Protein AF-A0A520BGC5-F1 (afdb_monomer_lite)

Foldseek 3Di:
DLVVVVVVLLVVLLPPPDDDPDPLVNLLVSLLSLLVSLLCCQPPPQDLVNCAPDPCNVVVLVVVLVVSLVSSLVSVCPPPVPVPPPLLSVLSSQLSVVSSVQLSVLSVPPPDPVSSVVSSVCCSPPVNSVSSVSSD

Secondary structure (DSSP, 8-state):
-HHHHHHHHHHHHHH-----SSHHHHHHHHHHHHHHHHHHIIIIII-HHHHHH-TTHHHHHHHHHHHHHHHHHHHHHTSTTTTT-THHHHHHHHHHHHHHHHHHHHHHH-SSHHHHHHHHHHIIIIIHHHHHHHH-

pLDDT: mean 71.74, std 7.86, range [51.94, 86.25]

Radius of gyration: 14.92 Å; chains: 1; bounding box: 39×26×40 Å

Sequence (136 aa):
ILMDYLDVNLREILSNKVTFENEEEHLKALVMKTCRLSYTVCNEFIGWDFVRENANSQEFLKHLSDQLEALLLSAYLQLDHFKNNPARKGGLAFLLKASKSIVFSFAFTSVSDSDVRKNFVTFQKELLPYLVKAAL

Structure (mmCIF, N/CA/C/O backbone):
data_AF-A0A520BGC5-F1
#
_entry.id   AF-A0A520BGC5-F1
#
loop_
_atom_site.group_PDB
_atom_site.id
_atom_site.type_symbol
_atom_site.label_atom_id
_atom_site.label_alt_id
_atom_site.label_comp_id
_atom_site.label_asym_id
_atom_site.label_entity_id
_atom_site.label_seq_id
_atom_site.pdbx_PDB_ins_code
_atom_site.Cartn_x
_atom_site.Cartn_y
_atom_site.Cartn_z
_atom_site.occupancy
_atom_site.B_iso_or_equiv
_atom_site.auth_seq_id
_atom_site.auth_comp_id
_atom_site.auth_asym_id
_atom_site.auth_atom_id
_atom_site.pdbx_PDB_model_num
ATOM 1 N N . ILE A 1 1 ? -3.007 -15.588 -14.030 1.00 60.19 1 ILE A N 1
ATOM 2 C CA . ILE A 1 1 ? -1.797 -15.604 -13.164 1.00 60.19 1 ILE A CA 1
ATOM 3 C C . ILE A 1 1 ? -1.731 -14.378 -12.257 1.00 60.19 1 ILE A C 1
ATOM 5 O O . ILE A 1 1 ? -1.980 -14.558 -11.079 1.00 60.19 1 ILE A O 1
ATOM 9 N N . LEU A 1 2 ? -1.460 -13.152 -12.740 1.00 63.62 2 LEU A N 1
ATOM 10 C CA . LEU A 1 2 ? -1.390 -11.970 -11.853 1.00 63.62 2 LEU A CA 1
ATOM 11 C C . LEU A 1 2 ? -2.718 -11.692 -11.128 1.00 63.62 2 LEU A C 1
ATOM 13 O O . LEU A 1 2 ? -2.732 -11.527 -9.914 1.00 63.62 2 LEU A O 1
ATOM 17 N N . MET A 1 3 ? -3.833 -11.692 -11.864 1.00 58.97 3 MET A N 1
ATOM 18 C CA . MET A 1 3 ? -5.163 -11.474 -11.280 1.00 58.97 3 MET A CA 1
ATOM 19 C C . MET A 1 3 ? -5.568 -12.602 -10.325 1.00 58.97 3 MET A C 1
ATOM 21 O O . MET A 1 3 ? -6.153 -12.319 -9.290 1.00 58.97 3 MET A O 1
ATOM 25 N N . ASP A 1 4 ? -5.190 -13.852 -10.611 1.00 63.31 4 ASP A N 1
ATOM 26 C CA . ASP A 1 4 ? -5.437 -14.980 -9.699 1.00 63.31 4 ASP A CA 1
ATOM 27 C C . ASP A 1 4 ? -4.570 -14.883 -8.435 1.00 63.31 4 ASP A C 1
ATOM 29 O O . ASP A 1 4 ? -5.044 -15.150 -7.337 1.00 63.31 4 ASP A O 1
ATOM 33 N N . TYR A 1 5 ? -3.306 -14.464 -8.568 1.00 68.69 5 TYR A N 1
ATOM 34 C CA . TYR A 1 5 ? -2.396 -14.247 -7.442 1.00 68.69 5 TYR A CA 1
ATOM 35 C C . TYR A 1 5 ? -2.889 -13.119 -6.536 1.00 68.69 5 TYR A C 1
ATOM 37 O O . TYR A 1 5 ? -2.893 -13.263 -5.312 1.00 68.69 5 TYR A O 1
ATOM 45 N N . LEU A 1 6 ? -3.345 -12.018 -7.141 1.00 65.81 6 LEU A N 1
ATOM 46 C CA . LEU A 1 6 ? -4.018 -10.934 -6.441 1.00 65.81 6 LEU A CA 1
ATOM 47 C C . LEU A 1 6 ? -5.257 -11.466 -5.723 1.00 65.81 6 LEU A C 1
ATOM 49 O O . LEU A 1 6 ? -5.348 -11.300 -4.513 1.00 65.81 6 LEU A O 1
ATOM 53 N N . ASP A 1 7 ? -6.166 -12.146 -6.424 1.00 63.28 7 ASP A N 1
ATOM 54 C CA . ASP A 1 7 ? -7.436 -12.612 -5.855 1.00 63.28 7 ASP A CA 1
ATOM 55 C C . ASP A 1 7 ? -7.227 -13.605 -4.696 1.00 63.28 7 ASP A C 1
ATOM 57 O O . ASP A 1 7 ? -7.895 -13.508 -3.669 1.00 63.28 7 ASP A O 1
ATOM 61 N N . VAL A 1 8 ? -6.242 -14.505 -4.787 1.00 71.12 8 VAL A N 1
ATOM 62 C CA . VAL A 1 8 ? -5.883 -15.430 -3.695 1.00 71.12 8 VAL A CA 1
ATOM 63 C C . VAL A 1 8 ? -5.313 -14.686 -2.485 1.00 71.12 8 VAL A C 1
ATOM 65 O O . VAL A 1 8 ? -5.809 -14.876 -1.374 1.00 71.12 8 VAL A O 1
ATOM 68 N N . ASN A 1 9 ? -4.327 -13.802 -2.678 1.00 67.31 9 ASN A N 1
ATOM 69 C CA . ASN A 1 9 ? -3.744 -13.022 -1.576 1.00 67.31 9 ASN A CA 1
ATOM 70 C C . ASN A 1 9 ? -4.779 -12.084 -0.939 1.00 67.31 9 ASN A C 1
ATOM 72 O O . ASN A 1 9 ? -4.779 -11.869 0.271 1.00 67.31 9 ASN A O 1
ATOM 76 N N . LEU A 1 10 ? -5.697 -11.545 -1.739 1.00 63.38 10 LEU A N 1
ATOM 77 C CA . LEU A 1 10 ? -6.796 -10.702 -1.277 1.00 63.38 10 LEU A CA 1
ATOM 78 C C . LEU A 1 10 ? -7.815 -11.494 -0.467 1.00 63.38 10 LEU A C 1
ATOM 80 O O . LEU A 1 10 ? -8.216 -11.052 0.608 1.00 63.38 10 LEU A O 1
ATOM 84 N N . ARG A 1 11 ? -8.200 -12.686 -0.929 1.00 65.00 11 ARG A N 1
ATOM 85 C CA . ARG A 1 11 ? -9.062 -13.591 -0.160 1.00 65.00 11 ARG A CA 1
ATOM 86 C C . ARG A 1 11 ? -8.413 -14.008 1.149 1.00 65.00 11 ARG A C 1
ATOM 88 O O . ARG A 1 11 ? -9.121 -14.117 2.137 1.00 65.00 11 ARG A O 1
ATOM 95 N N . GLU A 1 12 ? -7.096 -14.169 1.189 1.00 67.88 12 GLU A N 1
ATOM 96 C CA . GLU A 1 12 ? -6.355 -14.473 2.415 1.00 67.88 12 GLU A CA 1
ATOM 97 C C . GLU A 1 12 ? -6.244 -13.266 3.368 1.00 67.88 12 GLU A C 1
ATOM 99 O O . GLU A 1 12 ? -6.239 -13.420 4.596 1.00 67.88 12 GLU A O 1
ATOM 104 N N . ILE A 1 13 ? -6.188 -12.043 2.827 1.00 64.31 13 ILE A N 1
ATOM 105 C CA . ILE A 1 13 ? -6.334 -10.803 3.605 1.00 64.31 13 ILE A CA 1
ATOM 106 C C . ILE A 1 13 ? -7.732 -10.749 4.237 1.00 64.31 13 ILE A C 1
ATOM 108 O O . ILE A 1 13 ? -7.838 -10.465 5.427 1.00 64.31 13 ILE A O 1
ATOM 112 N N . LEU A 1 14 ? -8.771 -11.076 3.463 1.00 58.47 14 LEU A N 1
ATOM 113 C CA . LEU A 1 14 ? -10.180 -11.076 3.872 1.00 58.47 14 LEU A CA 1
ATOM 114 C C . LEU A 1 14 ? -10.534 -12.205 4.852 1.00 58.47 14 LEU A C 1
ATOM 116 O O . LEU A 1 14 ? -11.313 -12.007 5.780 1.00 58.47 14 LEU A O 1
ATOM 120 N N . SER A 1 15 ? -9.981 -13.402 4.651 1.00 61.28 15 SER A N 1
ATOM 121 C CA . SER A 1 15 ? -10.288 -14.592 5.451 1.00 61.28 15 SER A CA 1
ATOM 122 C C . SER A 1 15 ? -9.499 -14.653 6.753 1.00 61.28 15 SER A C 1
ATOM 124 O O . SER A 1 15 ? -9.798 -15.493 7.607 1.00 61.28 15 SER A O 1
ATOM 126 N N . ASN A 1 16 ? -8.482 -13.801 6.915 1.00 58.47 16 ASN A N 1
ATOM 127 C CA . ASN A 1 16 ? -7.704 -13.725 8.140 1.00 58.47 16 ASN A CA 1
ATOM 128 C C . ASN A 1 16 ? -8.559 -13.137 9.266 1.00 58.47 16 ASN A C 1
ATOM 130 O O . ASN A 1 16 ? -8.566 -11.935 9.515 1.00 58.47 16 ASN A O 1
ATOM 134 N N . LYS A 1 17 ? -9.230 -14.025 10.003 1.00 51.94 17 LYS A N 1
ATOM 135 C CA . LYS A 1 17 ? -9.864 -13.749 11.299 1.00 51.94 17 LYS A CA 1
ATOM 136 C C . LYS A 1 17 ? -8.820 -13.579 12.406 1.00 51.94 17 LYS A C 1
ATOM 138 O O . LYS A 1 17 ? -8.941 -14.169 13.476 1.00 51.94 17 LYS A O 1
ATOM 143 N N . VAL A 1 18 ? -7.751 -12.837 12.133 1.00 55.72 18 VAL A N 1
ATOM 144 C CA . VAL A 1 18 ? -6.757 -12.526 13.157 1.00 55.72 18 VAL A CA 1
ATOM 145 C C . VAL A 1 18 ? -7.436 -11.586 14.142 1.00 55.72 18 VAL A C 1
ATOM 147 O O . VAL A 1 18 ? -7.844 -10.483 13.788 1.00 55.72 18 VAL A O 1
ATOM 150 N N . THR A 1 19 ? -7.613 -12.049 15.373 1.00 54.44 19 THR A N 1
ATOM 151 C CA . THR A 1 19 ? -7.987 -11.198 16.499 1.00 54.44 19 THR A CA 1
ATOM 152 C C . THR A 1 19 ? -6.801 -10.298 16.808 1.00 54.44 19 THR A C 1
ATOM 154 O O . THR A 1 19 ? -5.785 -10.763 17.317 1.00 54.44 19 THR A O 1
ATOM 157 N N . PHE A 1 20 ? -6.916 -9.025 16.444 1.00 63.09 20 PHE A N 1
ATOM 158 C CA . PHE A 1 20 ? -5.954 -7.993 16.817 1.00 63.09 20 PHE A CA 1
ATOM 159 C C . PHE A 1 20 ? -6.330 -7.422 18.184 1.00 63.09 20 PHE A C 1
ATOM 161 O O . PHE A 1 20 ? -7.517 -7.286 18.485 1.00 63.09 20 PHE A O 1
ATOM 168 N N . GLU A 1 21 ? -5.332 -7.090 19.005 1.00 60.31 21 GLU A N 1
ATOM 169 C CA . GLU A 1 21 ? -5.559 -6.555 20.354 1.00 60.31 21 GLU A CA 1
ATOM 170 C C . GLU A 1 21 ? -6.253 -5.189 20.320 1.00 60.31 21 GLU A C 1
ATOM 172 O O . GLU A 1 21 ? -7.018 -4.850 21.222 1.00 60.31 21 GLU A O 1
ATOM 177 N N . ASN A 1 22 ? -6.012 -4.403 19.266 1.00 68.06 22 ASN A N 1
ATOM 178 C CA . ASN A 1 22 ? -6.628 -3.100 19.070 1.00 68.06 22 ASN A CA 1
ATOM 179 C C . ASN A 1 22 ? -6.834 -2.761 17.579 1.00 68.06 22 ASN A C 1
ATOM 181 O O . ASN A 1 22 ? -6.291 -3.388 16.667 1.00 68.06 22 ASN A O 1
ATOM 185 N N . GLU A 1 23 ? -7.661 -1.744 17.338 1.00 68.19 23 GLU A N 1
ATOM 186 C CA . GLU A 1 23 ? -8.036 -1.272 16.001 1.00 68.19 23 GLU A CA 1
ATOM 187 C C . GLU A 1 23 ? -6.842 -0.708 15.212 1.00 68.19 23 GLU A C 1
ATOM 189 O O . GLU A 1 23 ? -6.747 -0.924 14.004 1.00 68.19 23 GLU A O 1
ATOM 194 N N . GLU A 1 24 ? -5.904 -0.044 15.896 1.00 73.00 24 GLU A N 1
ATOM 195 C CA . GLU A 1 24 ? 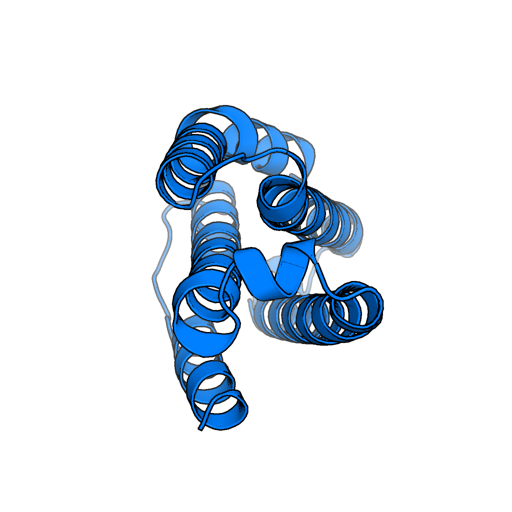-4.679 0.514 15.307 1.00 73.00 24 GLU A CA 1
ATOM 196 C C . GLU A 1 24 ? -3.795 -0.585 14.706 1.00 73.00 24 GLU A C 1
ATOM 198 O O . GLU A 1 24 ? -3.337 -0.475 13.567 1.00 73.00 24 GLU A O 1
ATOM 203 N N . GLU A 1 25 ? -3.600 -1.681 15.433 1.00 73.94 25 GLU A N 1
ATOM 204 C CA . GLU A 1 25 ? -2.840 -2.838 14.973 1.00 73.94 25 GLU A CA 1
ATOM 205 C C . GLU A 1 25 ? -3.517 -3.540 13.807 1.00 73.94 25 GLU A C 1
ATOM 207 O O . GLU A 1 25 ? -2.843 -3.917 12.845 1.00 73.94 25 GLU A O 1
ATOM 212 N N . HIS A 1 26 ? -4.844 -3.656 13.849 1.00 73.81 26 HIS A N 1
ATOM 213 C CA . HIS A 1 26 ? -5.603 -4.212 12.739 1.00 73.81 26 HIS A CA 1
ATOM 214 C C . HIS A 1 26 ? -5.431 -3.358 11.474 1.00 73.81 26 HIS A C 1
ATOM 216 O O . HIS A 1 26 ? -5.092 -3.879 10.406 1.00 73.81 26 HIS A O 1
ATOM 222 N N . LEU A 1 27 ? -5.589 -2.034 11.597 1.00 72.62 27 LEU A N 1
ATOM 223 C CA . LEU A 1 27 ? -5.407 -1.095 10.491 1.00 72.62 27 LEU A CA 1
ATOM 224 C C . LEU A 1 27 ? -3.997 -1.181 9.912 1.00 72.62 27 LEU A C 1
ATOM 226 O O . LEU A 1 27 ? -3.815 -1.331 8.704 1.00 72.62 27 LEU A O 1
ATOM 230 N N . LYS A 1 28 ? -2.993 -1.146 10.785 1.00 76.88 28 LYS A N 1
ATOM 231 C CA . LYS A 1 28 ? -1.589 -1.248 10.401 1.00 76.88 28 LYS A CA 1
ATOM 232 C C . LYS A 1 28 ? -1.291 -2.562 9.680 1.00 76.88 28 LYS A C 1
ATOM 234 O O . LYS A 1 28 ? -0.592 -2.549 8.668 1.00 76.88 28 LYS A O 1
ATOM 239 N N . ALA A 1 29 ? -1.819 -3.687 10.162 1.00 77.00 29 ALA A N 1
ATOM 240 C CA . ALA A 1 29 ? -1.601 -4.999 9.560 1.00 77.00 29 ALA A CA 1
ATOM 241 C C . ALA A 1 29 ? -2.224 -5.108 8.160 1.00 77.00 29 ALA A C 1
ATOM 243 O O . ALA A 1 29 ? -1.572 -5.597 7.234 1.00 77.00 29 ALA A O 1
ATOM 244 N N . LEU A 1 30 ? -3.453 -4.621 7.984 1.00 72.81 30 LEU A N 1
ATOM 245 C CA . LEU A 1 30 ? -4.161 -4.635 6.700 1.00 72.81 30 LEU A CA 1
ATOM 246 C C . LEU A 1 30 ? -3.491 -3.736 5.658 1.00 72.81 30 LEU A C 1
ATOM 248 O O . LEU A 1 30 ? -3.221 -4.172 4.532 1.00 72.81 30 LEU A O 1
ATOM 252 N N . VAL A 1 31 ? -3.153 -2.505 6.045 1.00 76.50 31 VAL A N 1
ATOM 253 C CA . VAL A 1 31 ? -2.419 -1.582 5.173 1.00 76.50 31 VAL A CA 1
ATOM 254 C C . VAL A 1 31 ? -1.064 -2.177 4.803 1.00 76.50 31 VAL A C 1
ATOM 256 O O . VAL A 1 31 ? -0.702 -2.175 3.629 1.00 76.50 31 VAL A O 1
ATOM 259 N N . MET A 1 32 ? -0.349 -2.790 5.753 1.00 78.56 32 MET A N 1
ATOM 260 C CA . MET A 1 32 ? 0.922 -3.452 5.454 1.00 78.56 32 MET A CA 1
ATOM 261 C C . MET A 1 32 ? 0.791 -4.610 4.475 1.00 78.56 32 MET A C 1
ATOM 263 O O . MET A 1 32 ? 1.626 -4.725 3.577 1.00 78.56 32 MET A O 1
ATOM 267 N N . LYS A 1 33 ? -0.215 -5.479 4.628 1.00 76.06 33 LYS A N 1
ATOM 268 C CA . LYS A 1 33 ? -0.438 -6.580 3.679 1.00 76.06 33 LYS A CA 1
ATOM 269 C C . LYS A 1 33 ? -0.683 -6.046 2.270 1.00 76.06 33 LYS A C 1
ATOM 271 O O . LYS A 1 33 ? -0.113 -6.566 1.318 1.00 76.06 33 LYS A O 1
ATOM 276 N N . THR A 1 34 ? -1.432 -4.955 2.154 1.00 72.69 34 THR A N 1
ATOM 277 C CA . THR A 1 34 ? -1.682 -4.301 0.864 1.00 72.69 34 THR A CA 1
ATOM 278 C C . THR A 1 34 ? -0.423 -3.690 0.281 1.00 72.69 34 THR A C 1
ATOM 280 O O . THR A 1 34 ? -0.086 -3.961 -0.864 1.00 72.69 34 THR A O 1
ATOM 283 N N . CYS A 1 35 ? 0.303 -2.889 1.061 1.00 75.00 35 CYS A N 1
ATOM 284 C CA . CYS A 1 35 ? 1.545 -2.275 0.613 1.00 75.00 35 CYS A CA 1
ATOM 285 C C . CYS A 1 35 ? 2.552 -3.341 0.157 1.00 75.00 35 CYS A C 1
ATOM 287 O O . CYS A 1 35 ? 3.233 -3.144 -0.846 1.00 75.00 35 CYS A O 1
ATOM 289 N N . ARG A 1 36 ? 2.609 -4.489 0.848 1.00 78.38 36 ARG A N 1
ATOM 290 C CA . ARG A 1 36 ? 3.420 -5.643 0.438 1.00 78.38 36 ARG A CA 1
ATOM 291 C C . ARG A 1 36 ? 2.934 -6.251 -0.867 1.00 78.38 36 ARG A C 1
ATOM 293 O O . ARG A 1 36 ? 3.762 -6.515 -1.723 1.00 78.38 36 ARG A O 1
ATOM 300 N N . LEU A 1 37 ? 1.627 -6.433 -1.039 1.00 75.25 37 LEU A N 1
ATOM 301 C CA . LEU A 1 37 ? 1.066 -6.952 -2.283 1.00 75.25 37 LEU A CA 1
ATOM 302 C C . LEU A 1 37 ? 1.390 -6.027 -3.464 1.00 75.25 37 LEU A C 1
ATOM 304 O O . LEU A 1 37 ? 1.890 -6.504 -4.477 1.00 75.25 37 LEU A O 1
ATOM 308 N N . SER A 1 38 ? 1.206 -4.711 -3.311 1.00 74.38 38 SER A N 1
ATOM 309 C CA . SER A 1 38 ? 1.606 -3.720 -4.320 1.00 74.38 38 SER A CA 1
ATOM 310 C C . SER A 1 38 ? 3.097 -3.804 -4.634 1.00 74.38 38 SER A C 1
ATOM 312 O O . SER A 1 38 ? 3.476 -3.823 -5.800 1.00 74.38 38 SER A O 1
ATOM 314 N N . TYR A 1 39 ? 3.941 -3.885 -3.601 1.00 77.25 39 TYR A N 1
ATOM 315 C CA . TYR A 1 39 ? 5.384 -4.036 -3.767 1.00 77.25 39 TYR A CA 1
ATOM 316 C C . TYR A 1 39 ? 5.723 -5.314 -4.539 1.00 77.25 39 TYR A C 1
ATOM 318 O O . TYR A 1 39 ? 6.470 -5.253 -5.506 1.00 77.25 39 TYR A O 1
ATOM 326 N N . THR A 1 40 ? 5.161 -6.460 -4.152 1.00 78.25 40 THR A N 1
ATOM 327 C CA . THR A 1 40 ? 5.410 -7.756 -4.795 1.00 78.25 40 THR A CA 1
ATOM 328 C C . THR A 1 40 ? 4.951 -7.756 -6.245 1.00 78.25 40 THR A C 1
ATOM 330 O O . THR A 1 40 ? 5.693 -8.204 -7.109 1.00 78.25 40 THR A O 1
ATOM 333 N N . VAL A 1 41 ? 3.776 -7.201 -6.545 1.00 73.38 41 VAL A N 1
ATOM 334 C CA . VAL A 1 41 ? 3.297 -7.086 -7.927 1.00 73.38 41 VAL A CA 1
ATOM 335 C C . VAL A 1 41 ? 4.254 -6.244 -8.766 1.00 73.38 41 VAL A C 1
ATOM 337 O O . VAL A 1 41 ? 4.681 -6.680 -9.835 1.00 73.38 41 VAL A O 1
ATOM 340 N N . CYS A 1 42 ? 4.660 -5.080 -8.264 1.00 74.50 42 CYS A N 1
ATOM 341 C CA . CYS A 1 42 ? 5.607 -4.226 -8.970 1.00 74.50 42 CYS A CA 1
ATOM 342 C C . CYS A 1 42 ? 6.999 -4.850 -9.106 1.00 74.50 42 CYS A C 1
ATOM 344 O O . CYS A 1 42 ? 7.628 -4.692 -10.144 1.00 74.50 42 CYS A O 1
ATOM 346 N N . ASN A 1 43 ? 7.464 -5.583 -8.098 1.00 78.69 43 ASN A N 1
ATOM 347 C CA . ASN A 1 43 ? 8.798 -6.170 -8.075 1.00 78.69 43 ASN A CA 1
ATOM 348 C C . ASN A 1 43 ? 8.901 -7.453 -8.910 1.00 78.69 43 ASN A C 1
ATOM 350 O O . ASN A 1 43 ? 9.860 -7.626 -9.649 1.00 78.69 43 ASN A O 1
ATOM 354 N N . GLU A 1 44 ? 7.940 -8.366 -8.772 1.00 75.44 44 GLU A N 1
ATOM 355 C CA . GLU A 1 44 ? 8.022 -9.720 -9.336 1.00 75.44 44 GLU A CA 1
ATOM 356 C C . GLU A 1 44 ? 7.285 -9.871 -10.667 1.00 75.44 44 GLU A C 1
ATOM 358 O O . GLU A 1 44 ? 7.680 -10.697 -11.486 1.00 75.44 44 GLU A O 1
ATOM 363 N N . PHE A 1 45 ? 6.221 -9.097 -10.899 1.00 70.38 45 PHE A N 1
ATOM 364 C CA . PHE A 1 45 ? 5.367 -9.278 -12.079 1.00 70.38 45 PHE A CA 1
ATOM 365 C C . PHE A 1 45 ? 5.508 -8.162 -13.110 1.00 70.38 45 PHE A C 1
ATOM 367 O O . PHE A 1 45 ? 5.356 -8.424 -14.300 1.00 70.38 45 PHE A O 1
ATOM 374 N N . ILE A 1 46 ? 5.770 -6.929 -12.669 1.00 74.88 46 ILE A N 1
ATOM 375 C CA . ILE A 1 46 ? 5.939 -5.781 -13.570 1.00 74.88 46 ILE A CA 1
ATOM 376 C C . ILE A 1 46 ? 7.425 -5.499 -13.830 1.00 74.88 46 ILE A C 1
ATOM 378 O O . ILE A 1 46 ? 7.826 -5.316 -14.975 1.00 74.88 46 ILE A O 1
ATOM 382 N N . GLY A 1 47 ? 8.235 -5.469 -12.772 1.00 74.38 47 GLY A N 1
ATOM 383 C CA . GLY A 1 47 ? 9.596 -4.942 -12.789 1.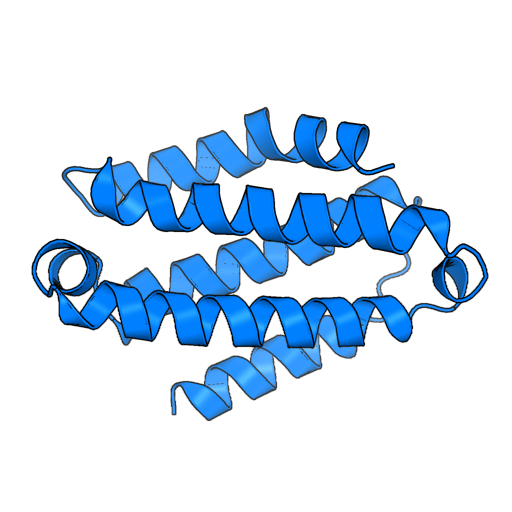00 74.38 47 GLY A CA 1
ATOM 384 C C . GLY A 1 47 ? 9.611 -3.420 -12.613 1.00 74.38 47 GLY A C 1
ATOM 385 O O . GLY A 1 47 ? 8.909 -2.683 -13.311 1.00 74.38 47 GLY A O 1
ATOM 386 N N . TRP A 1 48 ? 10.429 -2.923 -11.682 1.00 75.38 48 TRP A N 1
ATOM 387 C CA . TRP A 1 48 ? 10.506 -1.487 -11.380 1.00 75.38 48 TRP A CA 1
ATOM 388 C C . TRP A 1 48 ? 11.058 -0.658 -12.545 1.00 75.38 48 TRP A C 1
ATOM 390 O O . TRP A 1 48 ? 10.660 0.494 -12.717 1.00 75.38 48 TRP A O 1
ATOM 400 N N . ASP A 1 49 ? 11.914 -1.244 -13.381 1.00 72.00 49 ASP A N 1
ATOM 401 C CA . ASP A 1 49 ? 12.420 -0.612 -14.606 1.00 72.00 49 ASP A CA 1
ATOM 402 C C . ASP A 1 49 ? 11.292 -0.347 -15.611 1.00 72.00 49 ASP A C 1
ATOM 404 O O . ASP A 1 49 ? 11.140 0.771 -16.098 1.00 72.00 49 ASP A O 1
ATOM 408 N N . PHE A 1 50 ? 10.409 -1.327 -15.827 1.00 73.69 50 PHE A N 1
ATOM 409 C CA . PHE A 1 50 ? 9.241 -1.163 -16.697 1.00 73.69 50 PHE A CA 1
ATOM 410 C C . PHE A 1 50 ? 8.281 -0.092 -16.170 1.00 73.69 50 PHE A C 1
ATOM 412 O O . PHE A 1 50 ? 7.730 0.696 -16.941 1.00 73.69 50 PHE A O 1
ATOM 419 N N . VAL A 1 51 ? 8.093 -0.036 -14.848 1.00 71.00 51 VAL A N 1
ATOM 420 C CA . VAL A 1 51 ? 7.303 1.023 -14.211 1.00 71.00 51 VAL A CA 1
ATOM 421 C C . VAL A 1 51 ? 7.902 2.406 -14.485 1.00 71.00 51 VAL A C 1
ATOM 423 O O . VAL A 1 51 ? 7.153 3.334 -14.787 1.00 71.00 51 VAL A O 1
ATOM 426 N N . ARG A 1 52 ? 9.227 2.554 -14.402 1.00 71.44 52 ARG A N 1
ATOM 427 C CA . ARG A 1 52 ? 9.913 3.838 -14.609 1.00 71.44 52 ARG A CA 1
ATOM 428 C C . ARG A 1 52 ? 9.898 4.313 -16.054 1.00 71.44 52 ARG A C 1
ATOM 430 O O . ARG A 1 52 ? 9.726 5.505 -16.292 1.00 71.44 52 ARG A O 1
ATOM 437 N N . GLU A 1 53 ? 10.107 3.405 -16.998 1.00 72.69 53 GLU A N 1
ATOM 438 C CA . GLU A 1 53 ? 10.376 3.765 -18.394 1.00 72.69 53 GLU A CA 1
ATOM 439 C C . GLU A 1 53 ? 9.114 3.884 -19.253 1.00 72.69 53 GLU A C 1
ATOM 441 O O . GLU A 1 53 ? 9.118 4.568 -20.277 1.00 72.69 53 GLU A O 1
ATOM 446 N N . ASN A 1 54 ? 8.016 3.239 -18.858 1.00 66.69 54 ASN A N 1
ATOM 447 C CA . ASN A 1 54 ? 6.825 3.163 -19.692 1.00 66.69 54 ASN A CA 1
ATOM 448 C C . ASN A 1 54 ? 5.761 4.183 -19.262 1.00 66.69 54 ASN A C 1
ATOM 450 O O . ASN A 1 54 ? 5.179 4.065 -18.193 1.00 66.69 54 ASN A O 1
ATOM 454 N N . ALA A 1 55 ? 5.426 5.151 -20.119 1.00 60.72 55 ALA A N 1
ATOM 455 C CA . ALA A 1 55 ? 4.360 6.122 -19.840 1.00 60.72 55 ALA A CA 1
ATOM 456 C C . ALA A 1 55 ? 2.982 5.461 -19.601 1.00 60.72 55 ALA A C 1
ATOM 458 O O . ALA A 1 55 ? 2.186 5.962 -18.807 1.00 60.72 55 ALA A O 1
ATOM 459 N N . ASN A 1 56 ? 2.727 4.295 -20.210 1.00 65.88 56 ASN A N 1
ATOM 460 C CA . ASN A 1 56 ? 1.492 3.527 -20.010 1.00 65.88 56 ASN A CA 1
ATOM 461 C C . ASN A 1 56 ? 1.483 2.749 -18.680 1.00 65.88 56 ASN A C 1
ATOM 463 O O . ASN A 1 56 ? 0.431 2.266 -18.257 1.00 65.88 56 ASN A O 1
ATOM 467 N N . SER A 1 57 ? 2.626 2.637 -17.987 1.00 66.88 57 SER A N 1
ATOM 468 C CA . SER A 1 57 ? 2.686 2.015 -16.660 1.00 66.88 57 SER A CA 1
ATOM 469 C C . SER A 1 57 ? 1.894 2.825 -15.633 1.00 66.88 57 SER A C 1
ATOM 471 O O . SER A 1 57 ? 1.329 2.244 -14.714 1.00 66.88 57 SER A O 1
ATOM 473 N N . GLN A 1 58 ? 1.787 4.148 -15.806 1.00 67.06 58 GLN A N 1
ATOM 474 C CA . GLN A 1 58 ? 1.053 5.015 -14.885 1.00 67.06 58 GLN A CA 1
ATOM 475 C C . GLN A 1 58 ? -0.440 4.678 -14.846 1.00 67.06 58 GLN A C 1
ATOM 477 O O . GLN A 1 58 ? -1.027 4.624 -13.765 1.00 67.06 58 GLN A O 1
ATOM 482 N N . GLU A 1 59 ? -1.054 4.415 -16.002 1.00 72.50 59 GLU A N 1
ATOM 483 C CA . GLU A 1 59 ? -2.467 4.032 -16.088 1.00 72.50 59 GLU A CA 1
ATOM 484 C C . GLU A 1 59 ? -2.699 2.624 -15.529 1.00 72.50 59 GLU A C 1
ATOM 486 O O . GLU A 1 59 ? -3.633 2.407 -14.757 1.00 72.50 59 GLU A O 1
ATOM 491 N N . PHE A 1 60 ? -1.797 1.682 -15.820 1.00 71.12 60 PHE A N 1
ATOM 492 C CA . PHE A 1 60 ? -1.851 0.337 -15.246 1.00 71.12 60 PHE A CA 1
ATOM 493 C C . PHE A 1 60 ? -1.703 0.347 -13.720 1.00 71.12 60 PHE A C 1
ATOM 495 O O . PHE A 1 60 ? -2.510 -0.252 -13.008 1.00 71.12 60 PHE A O 1
ATOM 502 N N . LEU A 1 61 ? -0.704 1.070 -13.205 1.00 71.31 61 LEU A N 1
ATOM 503 C CA . LEU A 1 61 ? -0.503 1.250 -11.774 1.00 71.31 61 LEU A CA 1
ATOM 504 C C . LEU A 1 61 ? -1.723 1.895 -11.142 1.00 71.31 61 LEU A C 1
ATOM 506 O O . LEU A 1 61 ? -2.138 1.446 -10.084 1.00 71.31 61 LEU A O 1
ATOM 510 N N . LYS A 1 62 ? -2.328 2.898 -11.787 1.00 74.31 62 LYS A N 1
ATOM 511 C CA . LYS A 1 62 ? -3.567 3.524 -11.319 1.00 74.31 62 LYS A CA 1
ATOM 512 C C . LYS A 1 62 ? -4.730 2.529 -11.269 1.00 74.31 62 LYS A C 1
ATOM 514 O O . LYS A 1 62 ? -5.442 2.493 -10.273 1.00 74.31 62 LYS A O 1
ATOM 519 N N . HIS A 1 63 ? -4.884 1.661 -12.263 1.00 75.31 63 HIS A N 1
ATOM 520 C CA . HIS A 1 63 ? -5.909 0.617 -12.226 1.00 75.31 63 HIS A CA 1
ATOM 521 C C . HIS A 1 63 ? -5.672 -0.422 -11.125 1.00 75.31 63 HIS A C 1
ATOM 523 O O . HIS A 1 63 ? -6.597 -0.726 -10.373 1.00 75.31 63 HIS A O 1
ATOM 529 N N . LEU A 1 64 ? -4.444 -0.925 -10.978 1.00 72.31 64 LEU A N 1
ATOM 530 C CA . LEU A 1 64 ? -4.063 -1.839 -9.894 1.00 72.31 64 LEU A CA 1
ATOM 531 C C . LEU A 1 64 ? -4.313 -1.194 -8.520 1.00 72.31 64 LEU A C 1
ATOM 533 O O . LEU A 1 64 ? -4.873 -1.794 -7.608 1.00 72.31 64 LEU A O 1
ATOM 537 N N . SER A 1 65 ? -3.919 0.067 -8.407 1.00 71.31 65 SER A N 1
ATOM 538 C CA . SER A 1 65 ? -4.086 0.948 -7.258 1.00 71.31 65 SER A CA 1
ATOM 539 C C . SER A 1 65 ? -5.556 1.124 -6.865 1.00 71.31 65 SER A C 1
ATOM 541 O O . SER A 1 65 ? -5.893 1.039 -5.682 1.00 71.31 65 SER A O 1
ATOM 543 N N . ASP A 1 66 ? -6.438 1.354 -7.831 1.00 75.62 66 ASP A N 1
ATOM 544 C CA . ASP A 1 66 ? -7.870 1.544 -7.593 1.00 75.62 66 ASP A CA 1
ATOM 545 C C . ASP A 1 66 ? -8.564 0.220 -7.248 1.00 75.62 66 ASP A C 1
ATOM 547 O O . ASP A 1 66 ? -9.417 0.181 -6.361 1.00 75.62 66 ASP A O 1
ATOM 551 N N . GLN A 1 67 ? -8.149 -0.887 -7.871 1.00 72.31 67 GLN A N 1
ATOM 552 C CA . GLN A 1 67 ? -8.638 -2.222 -7.522 1.00 72.31 67 GLN A CA 1
ATOM 553 C C . GLN A 1 67 ? -8.272 -2.596 -6.084 1.00 72.31 67 GLN A C 1
ATOM 555 O O . GLN A 1 67 ? -9.149 -2.990 -5.317 1.00 72.31 67 GLN A O 1
ATOM 560 N N . LEU A 1 68 ? -7.009 -2.416 -5.687 1.00 70.38 68 LEU A N 1
ATOM 561 C CA . LEU A 1 68 ? -6.563 -2.679 -4.317 1.00 70.38 68 LEU A CA 1
ATOM 562 C C . LEU A 1 68 ? -7.312 -1.818 -3.293 1.00 70.38 68 LEU A C 1
ATOM 564 O O . LEU A 1 68 ? -7.703 -2.322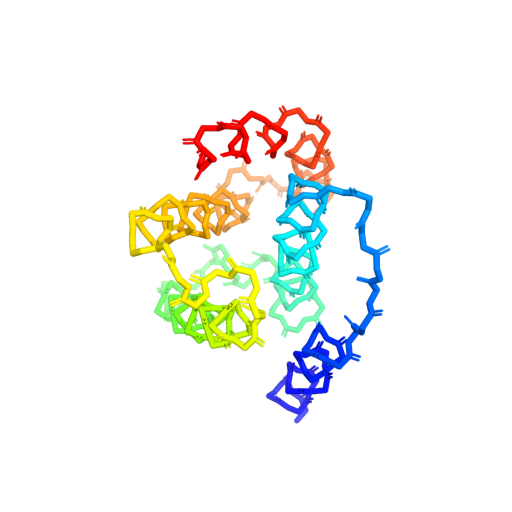 -2.243 1.00 70.38 68 LEU A O 1
ATOM 568 N N . GLU A 1 69 ? -7.558 -0.543 -3.603 1.00 72.94 69 GLU A N 1
ATOM 569 C CA . GLU A 1 69 ? -8.332 0.358 -2.743 1.00 72.94 69 GLU A CA 1
ATOM 570 C C . GLU A 1 69 ? -9.787 -0.102 -2.587 1.00 72.94 69 GLU A C 1
ATOM 572 O O . GLU A 1 69 ? -10.284 -0.187 -1.463 1.00 72.94 69 GLU A O 1
ATOM 577 N N . ALA A 1 70 ? -10.459 -0.446 -3.689 1.00 73.25 70 ALA A N 1
ATOM 578 C CA . ALA A 1 70 ? -11.832 -0.944 -3.660 1.00 73.25 70 ALA A CA 1
ATOM 579 C C . ALA A 1 70 ? -11.947 -2.253 -2.864 1.00 73.25 70 ALA A C 1
ATOM 581 O O . ALA A 1 70 ? -12.863 -2.422 -2.056 1.00 73.25 70 ALA A O 1
ATOM 582 N N . LEU A 1 71 ? -10.988 -3.160 -3.052 1.00 66.69 71 LEU A N 1
ATOM 583 C CA . LEU A 1 71 ? -10.926 -4.440 -2.356 1.00 66.69 71 LEU A CA 1
ATOM 584 C C . LEU A 1 71 ? -10.662 -4.264 -0.860 1.00 66.69 71 LEU A C 1
ATOM 586 O O . LEU A 1 71 ? -11.339 -4.889 -0.046 1.00 66.69 71 LEU A O 1
ATOM 590 N N . LEU A 1 72 ? -9.762 -3.364 -0.472 1.00 67.56 72 LEU A N 1
ATOM 591 C CA . LEU A 1 72 ? -9.551 -3.018 0.931 1.00 67.56 72 LEU A CA 1
ATOM 592 C C . LEU A 1 72 ? -10.784 -2.397 1.559 1.00 67.56 72 LEU A C 1
ATOM 594 O O . LEU A 1 72 ? -11.218 -2.853 2.608 1.00 67.56 72 LEU A O 1
ATOM 598 N N . LEU A 1 73 ? -11.388 -1.399 0.916 1.00 70.19 73 LEU A N 1
ATOM 599 C CA . LEU A 1 73 ? -12.647 -0.828 1.387 1.00 70.19 73 LEU A CA 1
ATOM 600 C C . LEU A 1 73 ? -13.704 -1.920 1.583 1.00 70.19 73 LEU A C 1
ATOM 602 O O . LEU A 1 73 ? -14.399 -1.910 2.595 1.00 70.19 73 LEU A O 1
ATOM 606 N N . SER A 1 74 ? -13.783 -2.894 0.672 1.00 67.25 74 SER A N 1
ATOM 607 C CA . SER A 1 74 ? -14.688 -4.036 0.819 1.00 67.25 74 SER A CA 1
ATOM 608 C C . SER A 1 74 ? -14.335 -4.928 2.019 1.00 67.25 74 SER A C 1
ATOM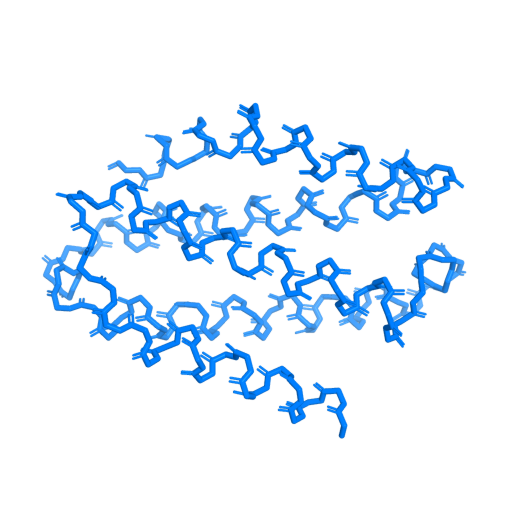 610 O O . SER A 1 74 ? -15.235 -5.291 2.773 1.00 67.25 74 SER A O 1
ATOM 612 N N . ALA A 1 75 ? -13.045 -5.199 2.259 1.00 64.50 75 ALA A N 1
ATOM 613 C CA . ALA A 1 75 ? -12.553 -5.952 3.414 1.00 64.50 75 ALA A CA 1
ATOM 614 C C . ALA A 1 75 ? -12.901 -5.268 4.735 1.00 64.50 75 ALA A C 1
ATOM 616 O O . ALA A 1 75 ? -13.414 -5.890 5.661 1.00 64.50 75 ALA A O 1
ATOM 617 N N . TYR A 1 76 ? -12.682 -3.958 4.794 1.00 65.38 76 TYR A N 1
ATOM 618 C CA . TYR A 1 76 ? -12.963 -3.145 5.967 1.00 65.38 76 TYR A CA 1
ATOM 619 C C . TYR A 1 76 ? -14.456 -3.025 6.269 1.00 65.38 76 TYR A C 1
ATOM 621 O O . TYR A 1 76 ? -14.838 -3.019 7.435 1.00 65.38 76 TYR A O 1
ATOM 629 N N . LEU A 1 77 ? -15.314 -2.960 5.248 1.00 64.38 77 LEU A N 1
ATOM 630 C CA . LEU A 1 77 ? -16.770 -2.925 5.434 1.00 64.38 77 LEU A CA 1
ATOM 631 C C . LEU A 1 77 ? -17.341 -4.243 5.981 1.00 64.38 77 LEU A C 1
ATOM 633 O O . LEU A 1 77 ? -18.453 -4.244 6.511 1.00 64.38 77 LEU A O 1
ATOM 637 N N . GLN A 1 78 ? -16.602 -5.350 5.860 1.00 63.09 78 GLN A N 1
ATOM 638 C CA . GLN A 1 78 ? -16.973 -6.644 6.436 1.00 63.09 78 GLN A CA 1
ATOM 639 C C . GLN A 1 78 ? -16.546 -6.799 7.903 1.00 63.09 78 GLN A C 1
ATOM 641 O O . GLN A 1 78 ? -16.992 -7.735 8.561 1.00 63.09 78 GLN A O 1
ATOM 646 N N . LEU A 1 79 ? -15.728 -5.889 8.443 1.00 63.41 79 LEU A N 1
ATOM 647 C CA . LEU A 1 79 ? -15.353 -5.898 9.855 1.00 63.41 79 LEU A CA 1
ATOM 648 C C . LEU A 1 79 ? -16.480 -5.287 10.703 1.00 63.41 79 LEU A C 1
ATOM 650 O O . LEU A 1 79 ? -16.778 -4.094 10.602 1.00 63.41 79 LEU A O 1
ATOM 654 N N . ASP A 1 80 ? -17.078 -6.101 11.577 1.00 54.97 80 ASP A N 1
ATOM 655 C CA . ASP A 1 80 ? -18.244 -5.738 12.405 1.00 54.97 80 ASP A CA 1
ATOM 656 C C . ASP A 1 80 ? -18.046 -4.456 13.239 1.00 54.97 80 ASP A C 1
ATOM 658 O O . ASP A 1 80 ? -18.996 -3.706 13.465 1.00 54.97 80 ASP A O 1
ATOM 662 N N . HIS A 1 81 ? -16.808 -4.143 13.635 1.00 56.31 81 HIS A N 1
ATOM 663 C CA . HIS A 1 81 ? -16.478 -2.950 14.424 1.00 56.31 81 HIS A CA 1
ATOM 664 C C . HIS A 1 81 ? -16.660 -1.615 13.677 1.00 56.31 81 HIS A C 1
ATOM 666 O O . HIS A 1 81 ? -16.900 -0.592 14.317 1.00 56.31 81 HIS A O 1
ATOM 672 N N . PHE A 1 82 ? -16.576 -1.592 12.342 1.00 56.03 82 PHE A N 1
ATOM 673 C CA . PHE A 1 82 ? -16.620 -0.347 11.553 1.00 56.03 82 PHE A CA 1
ATOM 674 C C . PHE A 1 82 ? -17.975 -0.049 10.926 1.00 56.03 82 PHE A C 1
ATOM 676 O O . PHE A 1 82 ? -18.260 1.107 10.603 1.00 56.03 82 PHE A O 1
ATOM 683 N N . LYS A 1 83 ? -18.838 -1.060 10.793 1.00 52.75 83 LYS A N 1
ATOM 684 C CA . LYS A 1 83 ? -20.181 -0.924 10.210 1.00 52.75 83 LYS A CA 1
ATOM 685 C C . LYS A 1 83 ? -21.029 0.157 10.905 1.00 52.75 83 LYS A C 1
ATOM 687 O O . LYS A 1 83 ? -21.936 0.710 10.292 1.00 52.75 83 LYS A O 1
ATOM 692 N N . ASN A 1 84 ? -20.675 0.498 12.147 1.00 56.19 84 ASN A N 1
ATOM 693 C CA . ASN A 1 84 ? -21.379 1.450 13.002 1.00 56.19 84 ASN A CA 1
ATOM 694 C C . ASN A 1 84 ? -20.746 2.858 13.084 1.00 56.19 84 ASN A C 1
ATOM 696 O O . ASN A 1 84 ? -21.288 3.694 13.804 1.00 56.19 84 ASN A O 1
ATOM 700 N N . ASN A 1 85 ? -19.638 3.165 12.386 1.00 60.66 85 ASN A N 1
ATOM 701 C CA . ASN A 1 85 ? -19.003 4.494 12.469 1.00 60.66 85 ASN A CA 1
ATOM 702 C C . ASN A 1 85 ? -18.649 5.106 11.090 1.00 60.66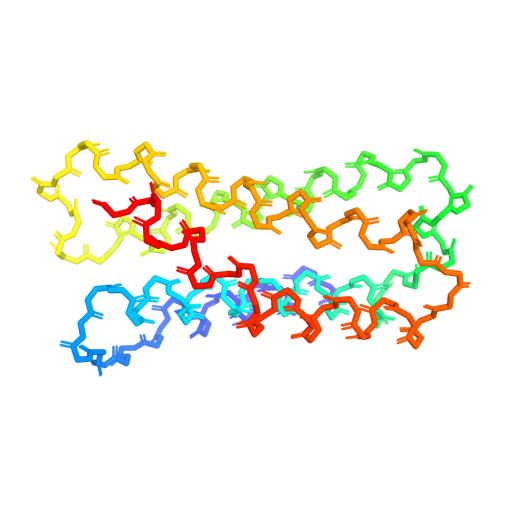 85 ASN A C 1
ATOM 704 O O . ASN A 1 85 ? -17.552 4.886 10.569 1.00 60.66 85 ASN A O 1
ATOM 708 N N . PRO A 1 86 ? -19.542 5.930 10.502 1.00 59.81 86 PRO A N 1
ATOM 709 C CA . PRO A 1 86 ? -19.358 6.530 9.177 1.00 59.81 86 PRO A CA 1
ATOM 710 C C . PRO A 1 86 ? -18.162 7.487 9.070 1.00 59.81 86 PRO A C 1
ATOM 712 O O . PRO A 1 86 ? -17.556 7.583 8.003 1.00 59.81 86 PRO A O 1
ATOM 715 N N . ALA A 1 87 ? -17.798 8.175 10.160 1.00 62.62 87 ALA A N 1
ATOM 716 C CA . ALA A 1 87 ? -16.687 9.132 10.178 1.00 62.62 87 ALA A CA 1
ATOM 717 C C . ALA A 1 87 ? -15.336 8.448 9.905 1.00 62.62 87 ALA A C 1
ATOM 719 O O . ALA A 1 87 ? -14.456 9.017 9.258 1.00 62.62 87 ALA A O 1
ATOM 720 N N . ARG A 1 88 ? -15.209 7.177 10.300 1.00 66.44 88 ARG A N 1
ATOM 721 C CA . ARG A 1 88 ? -13.992 6.379 10.112 1.00 66.44 88 ARG A CA 1
ATOM 722 C C . ARG A 1 88 ? -13.756 5.933 8.671 1.00 66.44 88 ARG A C 1
ATOM 724 O O . ARG A 1 88 ? -12.623 5.651 8.291 1.00 66.44 88 ARG A O 1
ATOM 731 N N . LYS A 1 89 ? -14.796 5.931 7.830 1.00 68.12 89 LYS A N 1
ATOM 732 C CA . LYS A 1 89 ? -14.661 5.621 6.398 1.00 68.12 89 LYS A CA 1
ATOM 733 C C . LYS A 1 89 ? -13.761 6.639 5.685 1.00 68.12 89 LYS A C 1
ATOM 735 O O . LYS A 1 89 ? -13.009 6.261 4.791 1.00 68.12 89 LYS A O 1
ATOM 740 N N . GLY A 1 90 ? -13.818 7.909 6.098 1.00 69.75 90 GLY A N 1
ATOM 741 C CA . GLY A 1 90 ? -12.987 8.982 5.545 1.00 69.75 90 GLY A CA 1
ATOM 742 C C . GLY A 1 90 ? -11.509 8.840 5.914 1.00 69.75 90 GLY A C 1
ATOM 743 O O . GLY A 1 90 ? -10.657 8.887 5.029 1.00 69.75 90 GLY A O 1
ATOM 744 N N . GLY A 1 91 ? -11.213 8.595 7.196 1.00 74.38 91 GLY A N 1
ATOM 745 C CA . GLY A 1 91 ? -9.846 8.364 7.681 1.00 74.38 91 GLY A CA 1
ATOM 746 C C . GLY A 1 91 ? -9.201 7.135 7.040 1.00 74.38 91 GLY A C 1
ATOM 747 O O . GLY A 1 91 ? -8.060 7.188 6.586 1.00 74.38 91 GLY A O 1
ATOM 748 N N . LEU A 1 92 ? -9.969 6.057 6.877 1.00 72.44 92 LEU A N 1
ATOM 749 C CA . LEU A 1 92 ? -9.504 4.859 6.189 1.00 72.44 92 LEU A CA 1
ATOM 750 C C . LEU A 1 92 ? -9.208 5.106 4.704 1.00 72.44 92 LEU A C 1
ATOM 752 O O . LEU A 1 92 ? -8.150 4.716 4.213 1.00 72.44 92 LEU A O 1
ATOM 756 N N . ALA A 1 93 ? -10.125 5.753 3.980 1.00 74.75 93 ALA A N 1
ATOM 757 C CA . ALA A 1 93 ? -9.905 6.083 2.573 1.00 74.75 93 ALA A CA 1
ATOM 758 C C . ALA A 1 93 ? -8.656 6.965 2.403 1.00 74.75 93 ALA A C 1
ATOM 760 O O . ALA A 1 93 ? -7.852 6.740 1.498 1.00 74.75 93 ALA A O 1
ATOM 761 N N . PHE A 1 94 ? -8.446 7.917 3.319 1.00 80.69 94 PHE A N 1
ATOM 762 C CA . PHE A 1 94 ? -7.222 8.708 3.379 1.00 80.69 94 PHE A CA 1
ATOM 763 C C . PHE A 1 94 ? -5.981 7.832 3.596 1.00 80.69 94 PHE A C 1
ATOM 765 O O . PHE A 1 94 ? -5.031 7.933 2.821 1.00 80.69 94 PHE A O 1
ATOM 772 N N . LEU A 1 95 ? -5.996 6.946 4.595 1.00 79.50 95 LEU A N 1
ATOM 773 C CA . LEU A 1 95 ? -4.876 6.063 4.924 1.00 79.50 95 LEU A CA 1
ATOM 774 C C . LEU A 1 95 ? -4.473 5.180 3.744 1.00 79.50 95 LEU A C 1
ATOM 776 O O . LEU A 1 95 ? -3.286 5.063 3.432 1.00 79.50 95 LEU A O 1
ATOM 780 N N . LEU A 1 96 ? -5.463 4.586 3.077 1.00 76.31 96 LEU A N 1
ATOM 781 C CA . LEU A 1 96 ? -5.258 3.748 1.902 1.00 76.31 96 LEU A CA 1
ATOM 782 C C . LEU A 1 96 ? -4.658 4.561 0.761 1.00 76.31 96 LEU A C 1
ATOM 784 O O . LEU A 1 96 ? -3.624 4.182 0.215 1.00 76.31 96 LEU A O 1
ATOM 788 N N . LYS A 1 97 ? -5.248 5.716 0.449 1.00 79.25 97 LYS A N 1
ATOM 789 C CA . LYS A 1 97 ? -4.780 6.586 -0.632 1.00 79.25 97 LYS A CA 1
ATOM 790 C C . LYS A 1 97 ? -3.363 7.111 -0.383 1.00 79.25 97 LYS A C 1
ATOM 792 O O . LYS A 1 97 ? -2.537 7.078 -1.295 1.00 79.25 97 LYS A O 1
ATOM 797 N N . ALA A 1 98 ? -3.065 7.542 0.842 1.00 79.69 98 ALA A N 1
ATOM 798 C CA . ALA A 1 98 ? -1.752 8.046 1.236 1.00 79.69 98 ALA A CA 1
ATOM 799 C C . ALA A 1 98 ? -0.684 6.945 1.179 1.00 79.69 98 ALA A C 1
ATOM 801 O O . ALA A 1 98 ? 0.331 7.103 0.502 1.00 79.69 98 ALA A O 1
ATOM 802 N N . SER A 1 99 ? -0.939 5.800 1.820 1.00 77.88 99 SER A N 1
ATOM 803 C CA . SER A 1 99 ? 0.002 4.670 1.863 1.00 77.88 99 SER A CA 1
ATOM 804 C C . SER A 1 99 ? 0.311 4.137 0.463 1.00 77.88 99 SER A C 1
ATOM 806 O O . SER A 1 99 ? 1.459 3.857 0.124 1.00 77.88 99 SER A O 1
ATOM 808 N N . LYS A 1 100 ? -0.713 4.071 -0.387 1.00 76.62 100 LYS A N 1
ATOM 809 C CA . LYS A 1 100 ? -0.615 3.670 -1.790 1.00 76.62 100 LYS A CA 1
ATOM 810 C C . LYS A 1 100 ? 0.226 4.640 -2.617 1.00 76.62 100 LYS A C 1
ATOM 812 O O . LYS A 1 100 ? 1.142 4.217 -3.318 1.00 76.62 100 LYS A O 1
ATOM 817 N N . SER A 1 101 ? -0.047 5.940 -2.501 1.00 76.75 101 SER A N 1
ATOM 818 C CA . SER A 1 101 ? 0.709 6.973 -3.214 1.00 76.75 101 SER A CA 1
ATOM 819 C C . SER A 1 101 ? 2.189 6.975 -2.827 1.00 76.75 101 SER A C 1
ATOM 821 O O . SER A 1 101 ? 3.035 7.223 -3.681 1.00 76.75 101 SER A O 1
ATOM 823 N N . ILE A 1 102 ? 2.506 6.685 -1.562 1.00 79.00 102 ILE A N 1
ATOM 824 C CA . ILE A 1 102 ? 3.887 6.598 -1.076 1.00 79.00 102 ILE A CA 1
ATOM 825 C C . ILE A 1 102 ? 4.594 5.362 -1.646 1.00 79.00 102 ILE A C 1
ATOM 827 O O . ILE A 1 102 ? 5.702 5.477 -2.152 1.00 79.00 102 ILE A O 1
ATOM 831 N N . VAL A 1 103 ? 3.960 4.187 -1.631 1.00 73.12 103 VAL A N 1
ATOM 832 C CA . VAL A 1 103 ? 4.594 2.970 -2.171 1.00 73.12 103 VAL A CA 1
ATOM 833 C C . VAL A 1 103 ? 4.844 3.082 -3.676 1.00 73.12 103 VAL A C 1
ATOM 835 O O . VAL A 1 103 ? 5.908 2.684 -4.147 1.00 73.12 103 VAL A O 1
ATOM 838 N N . PHE A 1 104 ? 3.914 3.666 -4.437 1.00 73.00 104 PHE A N 1
ATOM 839 C CA . PHE A 1 104 ? 4.131 3.885 -5.868 1.00 73.00 104 PHE A CA 1
ATOM 840 C C . PHE A 1 104 ? 5.163 4.972 -6.161 1.00 73.00 104 PHE A C 1
ATOM 842 O O . PHE A 1 104 ? 5.862 4.868 -7.167 1.00 73.00 104 PHE A O 1
ATOM 849 N N . SER A 1 105 ? 5.320 5.978 -5.293 1.00 76.88 105 SER A N 1
ATOM 850 C CA . SER A 1 105 ? 6.353 6.998 -5.497 1.00 76.88 105 SER A CA 1
ATOM 851 C C . SER A 1 105 ? 7.763 6.415 -5.431 1.00 76.88 105 SER A C 1
ATOM 853 O O . SER A 1 105 ? 8.644 6.923 -6.119 1.00 76.88 105 SER A O 1
ATOM 855 N N . PHE A 1 106 ? 7.973 5.303 -4.713 1.00 78.94 106 PHE A N 1
ATOM 856 C CA . PHE A 1 106 ? 9.273 4.629 -4.668 1.00 78.94 106 PHE A CA 1
ATOM 857 C C . PHE A 1 106 ? 9.745 4.147 -6.028 1.00 78.94 106 PHE A C 1
ATOM 859 O O . PHE A 1 106 ? 10.950 4.158 -6.263 1.00 78.94 106 PHE A O 1
ATOM 866 N N . ALA A 1 107 ? 8.831 3.796 -6.934 1.00 67.75 107 ALA A N 1
ATOM 867 C CA . ALA A 1 107 ? 9.201 3.455 -8.299 1.00 67.75 107 ALA A CA 1
ATOM 868 C C . ALA A 1 107 ? 9.872 4.635 -9.016 1.00 67.75 107 ALA A C 1
ATOM 870 O O . ALA A 1 107 ? 10.763 4.426 -9.822 1.00 67.75 107 ALA A O 1
ATOM 871 N N . PHE A 1 108 ? 9.484 5.872 -8.701 1.00 69.50 108 PHE A N 1
ATOM 872 C CA . PHE A 1 108 ? 9.967 7.076 -9.381 1.00 69.50 108 PHE A CA 1
ATOM 873 C C . PHE A 1 108 ? 11.118 7.771 -8.646 1.00 69.50 108 PHE A C 1
ATOM 875 O O . PHE A 1 108 ? 11.895 8.490 -9.267 1.00 69.50 108 PHE A O 1
ATOM 882 N N . THR A 1 109 ? 11.239 7.576 -7.332 1.00 73.94 109 THR A N 1
ATOM 883 C CA . THR A 1 109 ? 12.284 8.207 -6.508 1.00 73.94 109 THR A CA 1
ATOM 884 C C . THR A 1 109 ? 13.506 7.321 -6.278 1.00 73.94 109 THR A C 1
ATOM 886 O O . THR A 1 109 ? 14.521 7.803 -5.776 1.00 73.94 109 THR A O 1
ATOM 889 N N . SER A 1 110 ? 13.435 6.037 -6.636 1.00 76.75 110 SER A N 1
ATOM 890 C CA . SER A 1 110 ? 14.517 5.071 -6.427 1.00 76.75 110 SER A CA 1
ATOM 891 C C . SER A 1 110 ? 15.310 4.835 -7.710 1.00 76.75 110 SER A C 1
ATOM 893 O O . SER A 1 110 ? 14.746 4.737 -8.800 1.00 76.75 110 SER A O 1
ATOM 895 N N . VAL A 1 111 ? 16.632 4.709 -7.577 1.00 69.31 111 VAL A N 1
ATOM 896 C CA . VAL A 1 111 ? 17.543 4.456 -8.707 1.00 69.31 111 VAL A CA 1
ATOM 897 C C . VAL A 1 111 ? 17.720 2.951 -8.946 1.00 69.31 111 VAL A C 1
ATOM 899 O O . VAL A 1 111 ? 17.915 2.532 -10.086 1.00 69.31 111 VAL A O 1
ATOM 902 N N . SER A 1 112 ? 17.556 2.128 -7.909 1.00 77.19 112 SER A N 1
ATOM 903 C CA . SER A 1 112 ? 17.637 0.667 -7.982 1.00 77.19 112 SER A CA 1
ATOM 904 C C . SER A 1 112 ? 16.525 -0.027 -7.189 1.00 77.19 112 SER A C 1
ATOM 906 O O . SER A 1 112 ? 15.980 0.547 -6.245 1.00 77.19 112 SER A O 1
ATOM 908 N N . ASP A 1 113 ? 16.265 -1.300 -7.489 1.00 74.94 113 ASP A N 1
ATOM 909 C CA . ASP A 1 113 ? 15.365 -2.172 -6.713 1.00 74.94 113 ASP A CA 1
ATOM 910 C C . ASP A 1 113 ? 15.752 -2.243 -5.227 1.00 74.94 113 ASP A C 1
ATOM 912 O O . ASP A 1 113 ? 14.902 -2.283 -4.334 1.00 74.94 113 ASP A O 1
ATOM 916 N N . SER A 1 114 ? 17.058 -2.202 -4.940 1.00 80.88 114 SER A N 1
ATOM 917 C CA . SER A 1 114 ? 17.582 -2.127 -3.573 1.00 80.88 114 SER A CA 1
ATOM 918 C C . SER A 1 114 ? 17.105 -0.860 -2.855 1.00 80.88 114 SER A C 1
ATOM 920 O O . SER A 1 114 ? 16.778 -0.908 -1.667 1.00 80.88 114 SER A O 1
ATOM 922 N N . ASP A 1 115 ? 17.039 0.270 -3.557 1.00 80.94 115 ASP A N 1
ATOM 923 C CA . ASP A 1 115 ? 16.574 1.533 -2.982 1.00 80.94 115 ASP A CA 1
ATOM 924 C C . ASP A 1 115 ? 15.058 1.523 -2.773 1.00 80.94 115 ASP A C 1
ATOM 926 O O . ASP A 1 115 ? 14.597 1.947 -1.712 1.00 80.94 115 ASP A O 1
ATOM 930 N N . VAL A 1 116 ? 14.291 0.922 -3.694 1.00 78.94 116 VAL A N 1
ATOM 931 C CA . VAL A 1 116 ? 12.845 0.703 -3.505 1.00 78.94 116 VAL A CA 1
ATOM 932 C C . VAL A 1 116 ? 12.597 -0.122 -2.240 1.00 78.94 116 VAL A C 1
ATOM 934 O O . VAL A 1 116 ? 11.760 0.237 -1.409 1.00 78.94 116 VAL A O 1
ATOM 937 N N . ARG A 1 117 ? 13.372 -1.195 -2.035 1.00 81.94 117 ARG A N 1
ATOM 938 C CA . ARG A 1 117 ? 13.280 -2.032 -0.833 1.00 81.94 117 ARG A CA 1
ATOM 939 C C . ARG A 1 117 ? 13.615 -1.259 0.442 1.00 81.94 117 ARG A C 1
ATOM 941 O O . ARG A 1 117 ? 12.906 -1.406 1.438 1.00 81.94 117 ARG A O 1
ATOM 948 N N . LYS A 1 118 ? 14.677 -0.445 0.439 1.00 85.25 118 LYS A N 1
ATOM 949 C CA . LYS A 1 118 ? 15.044 0.399 1.593 1.00 85.25 118 LYS A CA 1
ATOM 950 C C . LYS A 1 118 ? 13.928 1.387 1.921 1.00 85.25 118 LYS A C 1
ATOM 952 O O . LYS A 1 118 ? 13.497 1.439 3.068 1.00 85.25 118 LYS A O 1
ATOM 957 N N . ASN A 1 119 ? 13.413 2.086 0.912 1.00 84.19 119 ASN A N 1
ATOM 958 C CA . ASN A 1 119 ? 12.317 3.041 1.057 1.00 84.19 119 ASN A CA 1
ATOM 959 C C . ASN A 1 119 ? 11.051 2.375 1.608 1.00 84.19 119 ASN A C 1
ATOM 961 O O . ASN A 1 119 ? 10.411 2.910 2.513 1.00 84.19 119 ASN A O 1
ATOM 965 N N . PHE A 1 120 ? 10.740 1.161 1.148 1.00 83.31 120 PHE A N 1
ATOM 966 C CA . PHE A 1 120 ? 9.623 0.379 1.667 1.00 83.31 120 PHE A CA 1
ATOM 967 C C . PHE A 1 120 ? 9.796 -0.000 3.147 1.00 83.31 120 PHE A C 1
ATOM 969 O O . PHE A 1 120 ? 8.862 0.140 3.941 1.00 83.31 120 PHE A O 1
ATOM 976 N N . VAL A 1 121 ? 10.995 -0.438 3.549 1.00 83.44 121 VAL A N 1
ATOM 977 C CA . VAL A 1 121 ? 11.302 -0.759 4.955 1.00 83.44 121 VAL A CA 1
ATOM 978 C C . VAL A 1 121 ? 11.225 0.490 5.838 1.00 83.44 121 VAL A C 1
ATOM 980 O O . VAL A 1 121 ? 10.662 0.421 6.933 1.00 83.44 121 VAL A O 1
ATOM 983 N N . THR A 1 122 ? 11.746 1.625 5.370 1.00 86.25 122 THR A N 1
ATOM 984 C CA . THR A 1 122 ? 11.656 2.911 6.075 1.00 86.25 122 THR A CA 1
ATOM 985 C C . THR A 1 122 ? 10.204 3.345 6.228 1.00 86.25 122 THR A C 1
ATOM 987 O O . THR A 1 122 ? 9.779 3.675 7.330 1.00 86.25 122 THR A O 1
ATOM 990 N N . PHE A 1 123 ? 9.394 3.249 5.172 1.00 85.81 123 PHE A N 1
ATOM 991 C CA . PHE A 1 123 ? 7.967 3.553 5.246 1.00 85.81 123 PHE A CA 1
ATOM 992 C C . PHE A 1 123 ? 7.237 2.704 6.285 1.00 85.81 123 PHE A C 1
ATOM 994 O O . PHE A 1 123 ? 6.492 3.243 7.104 1.00 85.81 123 PHE A O 1
ATOM 1001 N N . GLN A 1 124 ? 7.490 1.392 6.295 1.00 82.25 124 GLN A N 1
ATOM 1002 C CA . GLN A 1 124 ? 6.879 0.478 7.256 1.00 82.25 124 GLN A CA 1
ATOM 1003 C C . GLN A 1 124 ? 7.213 0.854 8.708 1.00 82.25 124 GLN A C 1
ATOM 1005 O O . GLN A 1 124 ? 6.358 0.730 9.589 1.00 82.25 124 GLN A O 1
ATOM 1010 N N . LYS A 1 125 ? 8.462 1.248 8.974 1.00 83.06 125 LYS A N 1
ATOM 1011 C CA . LYS A 1 125 ? 8.942 1.529 10.332 1.00 83.06 125 LYS A CA 1
ATOM 1012 C C . LYS A 1 125 ? 8.594 2.932 10.804 1.00 83.06 125 LYS A C 1
ATOM 1014 O O . LYS A 1 125 ? 8.232 3.095 11.965 1.00 83.06 125 LYS A O 1
ATOM 1019 N N . GLU A 1 126 ? 8.713 3.914 9.922 1.00 85.25 126 GLU A N 1
ATOM 1020 C CA . GLU A 1 126 ? 8.719 5.321 10.304 1.00 85.25 126 GLU A CA 1
ATOM 1021 C C . GLU A 1 126 ? 7.435 6.035 9.904 1.00 85.25 126 GLU A C 1
ATOM 1023 O O . GLU A 1 126 ? 6.851 6.687 10.750 1.00 85.25 126 GLU A O 1
ATOM 1028 N N . LEU A 1 127 ? 6.944 5.895 8.670 1.00 83.50 127 LEU A N 1
ATOM 1029 C CA . LEU A 1 127 ? 5.797 6.680 8.181 1.00 83.50 127 LEU A CA 1
ATOM 1030 C C . LEU A 1 127 ? 4.443 6.049 8.500 1.00 83.50 127 LEU A C 1
ATOM 1032 O O . LEU A 1 127 ? 3.523 6.743 8.937 1.00 83.50 127 LEU A O 1
ATOM 1036 N N . LEU A 1 128 ? 4.307 4.739 8.288 1.00 83.06 128 LEU A N 1
ATOM 1037 C CA . LEU A 1 128 ? 3.027 4.059 8.445 1.00 83.06 128 LEU A CA 1
ATOM 1038 C C . LEU A 1 128 ? 2.416 4.226 9.850 1.00 83.06 128 LEU A C 1
ATOM 1040 O O . LEU A 1 128 ? 1.222 4.509 9.918 1.00 83.06 128 LEU A O 1
ATOM 1044 N N . PRO A 1 129 ? 3.166 4.113 10.967 1.00 84.12 129 PRO A N 1
ATOM 1045 C CA . PRO A 1 129 ? 2.586 4.307 12.297 1.00 84.12 129 PRO A CA 1
ATOM 1046 C C . PRO A 1 129 ? 1.933 5.683 12.485 1.00 84.12 129 PRO A C 1
ATOM 1048 O O . PRO A 1 129 ? 0.871 5.775 13.094 1.00 84.12 129 PRO A O 1
ATOM 1051 N N . TYR A 1 130 ? 2.521 6.750 11.933 1.00 83.62 130 TYR A N 1
ATOM 1052 C CA . TYR A 1 130 ? 1.931 8.089 12.015 1.00 83.62 130 TYR A CA 1
ATOM 1053 C C . TYR A 1 130 ? 0.708 8.237 11.114 1.00 83.62 130 TYR A C 1
ATOM 1055 O O . TYR A 1 130 ? -0.264 8.868 11.517 1.00 83.62 130 TYR A O 1
ATOM 1063 N N . LEU A 1 131 ? 0.726 7.632 9.922 1.00 81.00 131 LEU A N 1
ATOM 1064 C CA . LEU A 1 131 ? -0.428 7.648 9.021 1.00 81.00 131 LEU A CA 1
ATOM 1065 C C . LEU A 1 131 ? -1.631 6.934 9.636 1.00 81.00 131 LEU A C 1
ATOM 1067 O O . LEU A 1 131 ? -2.743 7.444 9.550 1.00 81.00 131 LEU A O 1
ATOM 1071 N N . VAL A 1 132 ? -1.409 5.786 10.284 1.00 79.69 132 VAL A N 1
ATOM 1072 C CA . VAL A 1 132 ? -2.474 5.056 10.984 1.00 79.69 132 VAL A CA 1
ATOM 107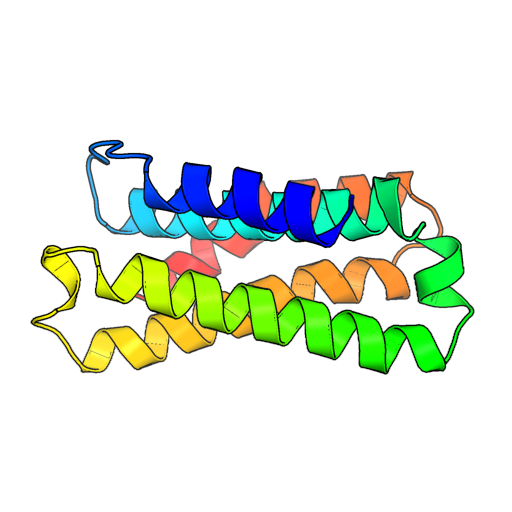3 C C . VAL A 1 132 ? -3.040 5.910 12.122 1.00 79.69 132 VAL A C 1
ATOM 1075 O O . VAL A 1 132 ? -4.254 6.051 12.217 1.00 79.69 132 VAL A O 1
ATOM 1078 N N . LYS A 1 133 ? -2.183 6.552 12.927 1.00 80.44 133 LYS A N 1
ATOM 1079 C CA . LYS A 1 133 ? -2.624 7.460 14.001 1.00 80.44 133 LYS A CA 1
ATOM 1080 C C . LYS A 1 133 ? -3.387 8.684 13.502 1.00 80.44 133 LYS A C 1
ATOM 1082 O O . LYS A 1 133 ? -4.267 9.157 14.201 1.00 80.44 133 LYS A O 1
ATOM 1087 N N . ALA A 1 134 ? -3.053 9.202 12.323 1.00 78.38 134 ALA A N 1
ATOM 1088 C CA . ALA A 1 134 ? -3.761 10.328 11.716 1.00 78.38 134 ALA A CA 1
ATOM 1089 C C . ALA A 1 134 ? -5.118 9.933 11.102 1.00 78.38 134 ALA A C 1
ATOM 1091 O O . ALA A 1 134 ? -5.929 10.805 10.795 1.00 78.38 134 ALA A O 1
ATOM 1092 N N . ALA A 1 135 ? -5.341 8.637 10.873 1.00 73.19 135 ALA A N 1
ATOM 1093 C CA . ALA A 1 135 ? -6.549 8.094 10.261 1.00 73.19 135 ALA A CA 1
ATOM 1094 C C . ALA A 1 135 ? -7.588 7.579 11.275 1.00 73.19 135 ALA A C 1
ATOM 1096 O O . ALA A 1 135 ? -8.724 7.304 10.875 1.00 73.19 135 ALA A O 1
ATOM 1097 N N . LEU A 1 136 ? -7.183 7.423 12.540 1.00 70.31 136 LEU A N 1
ATOM 1098 C CA . LEU A 1 136 ? -8.008 7.043 13.692 1.00 70.31 136 LEU A CA 1
ATOM 1099 C C . LEU A 1 136 ? -8.614 8.272 14.375 1.00 70.31 136 LEU A C 1
ATOM 1101 O O . LEU A 1 136 ? -9.796 8.168 14.777 1.00 70.31 136 LEU A O 1
#